Protein AF-A0A428HLT4-F1 (afdb_monomer_lite)

Secondary structure (DSSP, 8-state):
-HHHHHHHHHHHHHHHHHHHHHHHHHHHHHHHHHHHHHHHTT-GGGHHHHHHHHHHHHHHHHHHHHHHHHHHHHHHHHHHHT--HHHHHHHHHHHHHHS-HHHHHHHHHHHHHHHHHHHHHTT-HHHHHHHHTT--GGGS-HHHHHHHHHHHHHHHHHHHHHTT-TTTGGGGT-

Organism: Streptococcus cristatus (NCBI:txid45634)

Sequence (174 aa):
MKFVKKIVNSATENILLQIETISQISSILAIVLGALAAFLESKSDTKIWQILFISLMWLGIILILYLRFVSNKVIYLMLHDAMNLELYEAMFKVESEKSIKLYRATYQEYFHFIKGQLYYLKGDFQSAKENLSKINFKKIWKRFRTYLFLESTFYQLLVSIHLQDEKNIPLFEE

pLDDT: mean 83.56, std 14.25, range [29.23, 96.62]

Radius of gyration: 27.48 Å; chains: 1; bounding box: 66×38×74 Å

Foldseek 3Di:
DVVVVVCVVVVLVVVLVVLVVLLVVLQVLLVVLQVVLVVCVVPPVCVVVSVVSPVSSVVSVVSNVVSVVVSVVSVVVCCVVVPPLVVVLVVLVCCLVPPDPLCNLQSVLVSLQSQLVSCVVVVNLVSNLVSLVPRDLVSHDPVCSVVSVVVSLVSNLVSCVSVVVVPCNVVSVD

Structure (mmCIF, N/CA/C/O backbone):
data_AF-A0A428HLT4-F1
#
_entry.id   AF-A0A428HLT4-F1
#
loop_
_atom_site.group_PDB
_atom_site.id
_atom_site.type_symbol
_atom_site.label_atom_id
_atom_site.label_alt_id
_atom_site.label_comp_id
_atom_site.label_asym_id
_atom_site.label_entity_id
_atom_site.label_seq_id
_atom_site.pdbx_PDB_ins_code
_atom_site.Cartn_x
_atom_site.Cartn_y
_atom_site.Cartn_z
_atom_site.occupancy
_atom_site.B_iso_or_equiv
_atom_site.auth_seq_id
_atom_site.auth_comp_id
_atom_site.auth_asym_id
_atom_site.auth_atom_id
_atom_site.pdbx_PDB_model_num
ATOM 1 N N . MET A 1 1 ? 5.646 -18.896 7.061 1.00 42.59 1 MET A N 1
ATOM 2 C CA . MET A 1 1 ? 5.157 -17.629 6.463 1.00 42.59 1 MET A CA 1
ATOM 3 C C . MET A 1 1 ? 6.209 -16.505 6.440 1.00 42.59 1 MET A C 1
ATOM 5 O O . MET A 1 1 ? 6.472 -15.995 5.361 1.00 42.59 1 MET A O 1
ATOM 9 N N . LYS A 1 2 ? 6.893 -16.168 7.555 1.00 37.22 2 LYS A N 1
ATOM 10 C CA . LYS A 1 2 ? 7.992 -15.162 7.580 1.00 37.22 2 LYS A CA 1
ATOM 11 C C . LYS A 1 2 ? 9.136 -15.435 6.590 1.00 37.22 2 LYS A C 1
ATOM 13 O O . LYS A 1 2 ? 9.662 -14.504 5.998 1.00 37.22 2 LYS A O 1
ATOM 18 N N . PHE A 1 3 ? 9.499 -16.702 6.399 1.00 29.23 3 PHE A N 1
ATOM 19 C CA . PHE A 1 3 ? 10.603 -17.093 5.517 1.00 29.23 3 PHE A CA 1
ATOM 20 C C . PHE A 1 3 ? 10.254 -16.928 4.032 1.00 29.23 3 PHE A C 1
ATOM 22 O O . PHE A 1 3 ? 11.029 -16.352 3.283 1.00 29.23 3 PHE A O 1
ATOM 29 N N . VAL A 1 4 ? 9.043 -17.333 3.637 1.00 29.27 4 VAL A N 1
ATOM 30 C CA . VAL A 1 4 ? 8.524 -17.140 2.273 1.00 29.27 4 VAL A CA 1
ATOM 31 C C . VAL A 1 4 ? 8.405 -15.650 1.956 1.00 29.27 4 VAL A C 1
ATOM 33 O O . VAL A 1 4 ? 8.895 -15.216 0.926 1.00 29.27 4 VAL A O 1
ATOM 36 N N . LYS A 1 5 ? 7.873 -14.839 2.883 1.00 39.53 5 LYS A N 1
ATOM 37 C CA . LYS A 1 5 ? 7.785 -13.378 2.712 1.00 39.53 5 LYS A CA 1
ATOM 38 C C . LYS A 1 5 ? 9.168 -12.713 2.607 1.00 39.53 5 LYS A C 1
ATOM 40 O O . LYS A 1 5 ? 9.336 -11.781 1.833 1.00 39.53 5 LYS A O 1
ATOM 45 N N . LYS A 1 6 ? 10.173 -13.223 3.332 1.00 41.56 6 LYS A N 1
ATOM 46 C CA . LYS A 1 6 ? 11.569 -12.759 3.250 1.00 41.56 6 LYS A CA 1
ATOM 47 C C . LYS A 1 6 ? 12.241 -13.146 1.926 1.00 41.56 6 LYS A C 1
ATOM 49 O O . LYS A 1 6 ? 12.934 -12.312 1.362 1.00 41.56 6 LYS A O 1
ATOM 54 N N . ILE A 1 7 ? 12.009 -14.365 1.431 1.00 35.66 7 ILE A N 1
ATOM 55 C CA . ILE A 1 7 ? 12.520 -14.843 0.135 1.00 35.66 7 ILE A CA 1
ATOM 56 C C . ILE A 1 7 ? 11.867 -14.081 -1.019 1.00 35.66 7 ILE A C 1
ATOM 58 O O . ILE A 1 7 ? 12.564 -13.676 -1.941 1.00 35.66 7 ILE A O 1
ATOM 62 N N . VAL A 1 8 ? 10.552 -13.850 -0.955 1.00 45.72 8 VAL A N 1
ATOM 63 C CA . VAL A 1 8 ? 9.823 -13.069 -1.963 1.00 45.72 8 VAL A CA 1
ATOM 64 C C . VAL A 1 8 ? 10.325 -11.624 -1.967 1.00 45.72 8 VAL A C 1
ATOM 66 O O . VAL A 1 8 ? 10.751 -11.161 -3.015 1.00 45.72 8 VAL A O 1
ATOM 69 N N . ASN A 1 9 ? 10.424 -10.960 -0.807 1.00 59.84 9 ASN A N 1
ATOM 70 C CA . ASN A 1 9 ? 10.975 -9.600 -0.741 1.00 59.84 9 ASN A CA 1
ATOM 71 C C . ASN A 1 9 ? 12.424 -9.516 -1.247 1.00 59.84 9 ASN A C 1
ATOM 73 O O . ASN A 1 9 ? 12.733 -8.609 -2.015 1.00 59.84 9 ASN A O 1
ATOM 77 N N . SER A 1 10 ? 13.302 -10.460 -0.872 1.00 60.06 10 SER A N 1
ATOM 78 C CA . SER A 1 10 ? 14.689 -10.453 -1.359 1.00 60.06 10 SER A CA 1
ATOM 79 C C . SER A 1 10 ? 14.781 -10.756 -2.852 1.00 60.06 10 SER A C 1
ATOM 81 O O . SER A 1 10 ? 15.648 -10.223 -3.535 1.00 60.06 10 SER A O 1
ATOM 83 N N . ALA A 1 11 ? 13.904 -11.619 -3.372 1.00 59.47 11 ALA A N 1
ATOM 84 C CA . ALA A 1 11 ? 13.862 -11.940 -4.792 1.00 59.47 11 ALA A CA 1
ATOM 85 C C . ALA A 1 11 ? 13.424 -10.722 -5.611 1.00 59.47 11 ALA A C 1
ATOM 87 O O . ALA A 1 11 ? 14.048 -10.424 -6.623 1.00 59.47 11 ALA A O 1
ATOM 88 N N . THR A 1 12 ? 12.410 -9.981 -5.161 1.00 67.12 12 THR A N 1
ATOM 89 C CA . THR A 1 12 ? 11.921 -8.798 -5.878 1.00 67.12 12 THR A CA 1
ATOM 90 C C . THR A 1 12 ? 12.899 -7.620 -5.801 1.00 67.12 12 THR A C 1
ATOM 92 O O . THR A 1 12 ? 13.110 -6.945 -6.806 1.00 67.12 12 THR A O 1
ATOM 95 N N . GLU A 1 13 ? 13.575 -7.424 -4.665 1.00 68.06 13 GLU A N 1
ATOM 96 C CA . GLU A 1 13 ? 14.664 -6.442 -4.530 1.00 68.06 13 GLU A CA 1
ATOM 97 C C . GLU A 1 13 ? 15.845 -6.778 -5.456 1.00 68.06 13 GLU A C 1
ATOM 99 O O . GLU A 1 13 ? 16.347 -5.915 -6.174 1.00 68.06 13 GLU A O 1
ATOM 104 N N . ASN A 1 14 ? 16.234 -8.055 -5.521 1.00 76.62 14 ASN A N 1
ATOM 105 C CA . ASN A 1 14 ? 17.295 -8.519 -6.412 1.00 76.62 14 ASN A CA 1
ATOM 106 C C . ASN A 1 14 ? 16.912 -8.372 -7.898 1.00 76.62 14 ASN A C 1
ATOM 108 O O . ASN A 1 14 ? 17.745 -7.979 -8.710 1.00 76.62 14 ASN A O 1
ATOM 112 N N . ILE A 1 15 ? 15.647 -8.620 -8.257 1.00 76.69 15 ILE A N 1
ATOM 113 C CA . ILE A 1 15 ? 15.125 -8.360 -9.610 1.00 76.69 15 ILE A CA 1
ATOM 114 C C . ILE A 1 15 ? 15.238 -6.868 -9.951 1.00 76.69 15 ILE A C 1
ATOM 116 O O . ILE A 1 15 ? 15.657 -6.529 -11.056 1.00 76.69 15 ILE A O 1
ATOM 120 N N . LEU A 1 16 ? 14.918 -5.971 -9.011 1.00 78.06 16 LEU A N 1
ATOM 121 C CA . LEU A 1 16 ? 15.036 -4.530 -9.231 1.00 78.06 16 LEU A CA 1
ATOM 122 C C . LEU A 1 16 ? 16.492 -4.104 -9.461 1.00 78.06 16 LEU A C 1
ATOM 124 O O . LEU A 1 16 ? 16.777 -3.361 -10.399 1.00 78.06 16 LEU A O 1
ATOM 128 N N . LEU A 1 17 ? 17.414 -4.624 -8.644 1.00 79.25 17 LEU A N 1
ATOM 129 C CA . LEU A 1 17 ? 18.852 -4.385 -8.786 1.00 79.25 17 LEU A CA 1
ATOM 130 C C . LEU A 1 17 ? 19.384 -4.905 -10.125 1.00 79.25 17 LEU A C 1
ATOM 132 O O . LEU A 1 17 ? 20.184 -4.228 -10.772 1.00 79.25 17 LEU A O 1
ATOM 136 N N . GLN A 1 18 ? 18.925 -6.073 -10.579 1.00 80.94 18 GLN A N 1
ATOM 137 C CA . GLN A 1 18 ? 19.287 -6.608 -11.892 1.00 80.94 18 GLN A CA 1
ATOM 138 C C . GLN A 1 18 ? 18.763 -5.728 -13.032 1.00 80.94 18 GLN A C 1
ATOM 140 O O . GLN A 1 18 ? 19.522 -5.419 -13.949 1.00 80.94 18 GLN A O 1
ATOM 145 N N . ILE A 1 19 ? 17.503 -5.281 -12.967 1.00 78.81 19 ILE A N 1
ATOM 146 C CA . ILE A 1 19 ? 16.915 -4.372 -13.966 1.00 78.81 19 ILE A CA 1
ATOM 147 C C . ILE A 1 19 ? 17.694 -3.052 -14.023 1.00 78.81 19 ILE A C 1
ATOM 149 O O . ILE A 1 19 ? 18.028 -2.590 -15.114 1.00 78.81 19 ILE A O 1
ATOM 153 N N . GLU A 1 20 ? 18.025 -2.474 -12.867 1.00 81.00 20 GLU A N 1
ATOM 154 C CA . GLU A 1 20 ? 18.818 -1.245 -12.770 1.00 81.00 20 GLU A CA 1
ATOM 155 C C . GLU A 1 20 ? 20.226 -1.439 -13.349 1.00 81.00 20 GLU A C 1
ATOM 157 O O . GLU A 1 20 ? 20.677 -0.641 -14.168 1.00 81.00 20 GLU A O 1
ATOM 162 N N . THR A 1 21 ? 20.888 -2.549 -13.015 1.00 82.00 21 THR A N 1
ATOM 163 C CA . THR A 1 21 ? 22.218 -2.888 -13.547 1.00 82.00 21 THR A CA 1
ATOM 164 C C . THR A 1 21 ? 22.190 -3.010 -15.073 1.00 82.00 21 THR A C 1
ATOM 166 O O . THR A 1 21 ? 23.027 -2.427 -15.764 1.00 82.00 21 THR A O 1
ATOM 169 N N . ILE A 1 22 ? 21.199 -3.719 -15.627 1.00 85.00 22 ILE A N 1
ATOM 170 C CA . ILE A 1 22 ? 21.033 -3.874 -17.081 1.00 85.00 22 ILE A CA 1
ATOM 171 C C . ILE A 1 22 ? 20.728 -2.521 -17.738 1.00 85.00 22 ILE A C 1
ATOM 173 O O . ILE A 1 22 ? 21.273 -2.223 -18.802 1.00 85.00 22 ILE A O 1
ATOM 177 N N . SER A 1 23 ? 19.901 -1.683 -17.109 1.00 85.12 23 SER A N 1
ATOM 178 C CA . SER A 1 23 ? 19.577 -0.336 -17.590 1.00 85.12 23 SER A CA 1
ATOM 179 C C . SER A 1 23 ? 20.820 0.562 -17.657 1.00 85.12 23 SER A C 1
ATOM 181 O O . SER A 1 23 ? 21.059 1.223 -18.672 1.00 85.12 23 SER A O 1
ATOM 183 N N . GLN A 1 24 ? 21.668 0.535 -16.624 1.00 83.00 24 GLN A N 1
ATOM 184 C CA . GLN A 1 24 ? 22.915 1.303 -16.578 1.00 83.00 24 GLN A CA 1
ATOM 185 C C . GLN A 1 24 ? 23.921 0.828 -17.631 1.00 83.00 24 GLN A C 1
ATOM 187 O O . GLN A 1 24 ? 24.459 1.650 -18.374 1.00 83.00 24 GLN A O 1
ATOM 192 N N . ILE A 1 25 ? 24.121 -0.488 -17.766 1.00 88.88 25 ILE A N 1
ATOM 193 C CA . ILE A 1 25 ? 24.985 -1.063 -18.810 1.00 88.88 25 ILE A CA 1
ATOM 194 C C . ILE A 1 25 ? 24.477 -0.668 -20.203 1.00 88.88 25 ILE A C 1
ATOM 196 O O . ILE A 1 25 ? 25.259 -0.225 -21.044 1.00 88.88 25 ILE A O 1
ATOM 200 N N . SER A 1 26 ? 23.165 -0.769 -20.435 1.00 87.06 26 SER A N 1
ATOM 201 C CA . SER A 1 26 ? 22.540 -0.390 -21.709 1.00 87.06 26 SER A CA 1
ATOM 202 C C . SER A 1 26 ? 22.708 1.101 -22.008 1.00 87.06 26 SER A C 1
ATOM 204 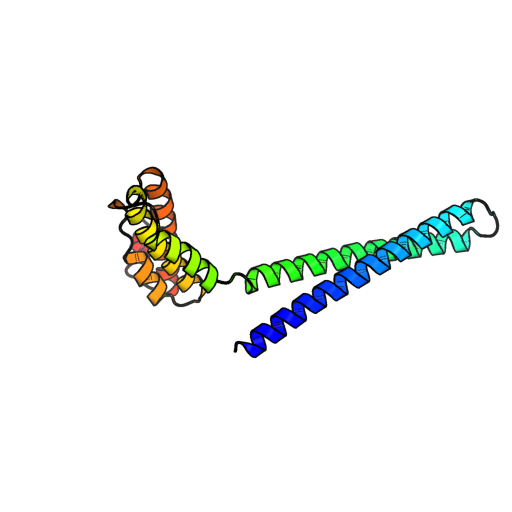O O . SER A 1 26 ? 22.953 1.474 -23.153 1.00 87.06 26 SER A O 1
ATOM 206 N N . SER A 1 27 ? 22.638 1.952 -20.981 1.00 88.56 27 SER A N 1
ATOM 207 C CA . SER A 1 27 ? 22.858 3.400 -21.099 1.00 88.56 27 SER A CA 1
ATOM 208 C C . SER A 1 27 ? 24.297 3.722 -21.492 1.00 88.56 27 SER A C 1
ATOM 210 O O . SER A 1 27 ? 24.521 4.496 -22.421 1.00 88.56 27 SER A O 1
ATOM 212 N N . ILE A 1 28 ? 25.275 3.088 -20.837 1.00 92.19 28 ILE A N 1
ATOM 213 C CA . ILE A 1 28 ? 26.698 3.245 -21.170 1.00 92.19 28 ILE A CA 1
ATOM 214 C C . ILE A 1 28 ? 26.954 2.783 -22.610 1.00 92.19 28 ILE A C 1
ATOM 216 O O . ILE A 1 28 ? 27.580 3.508 -23.383 1.00 92.19 28 ILE A O 1
ATOM 220 N N . LEU A 1 29 ? 26.425 1.618 -22.999 1.00 92.12 29 LEU A N 1
ATOM 221 C CA . LEU A 1 29 ? 26.544 1.098 -24.363 1.00 92.12 29 LEU A CA 1
ATOM 222 C C . LEU A 1 29 ? 25.944 2.055 -25.398 1.00 92.12 29 LEU A C 1
ATOM 224 O O . LEU A 1 29 ? 26.593 2.337 -26.402 1.00 92.12 29 LEU A O 1
ATOM 228 N N . ALA A 1 30 ? 24.747 2.593 -25.153 1.00 92.12 30 ALA A N 1
ATOM 229 C CA . ALA A 1 30 ? 24.110 3.547 -26.059 1.00 92.12 30 ALA A CA 1
ATOM 230 C C . ALA A 1 30 ? 24.963 4.816 -26.247 1.00 92.12 30 ALA A C 1
ATOM 232 O O . ALA A 1 30 ? 25.147 5.265 -27.378 1.00 92.12 30 ALA A O 1
ATOM 233 N N . ILE A 1 31 ? 25.552 5.352 -25.172 1.00 93.00 31 ILE A N 1
ATOM 234 C CA . ILE A 1 31 ? 26.443 6.522 -25.240 1.00 93.00 31 ILE A CA 1
ATOM 235 C C . ILE A 1 31 ? 27.699 6.213 -26.067 1.00 93.00 31 ILE A C 1
ATOM 237 O O . ILE A 1 31 ? 28.070 7.002 -26.936 1.00 93.00 31 ILE A O 1
ATOM 241 N N . VAL A 1 32 ? 28.337 5.059 -25.835 1.00 95.12 32 VAL A N 1
ATOM 242 C CA . VAL A 1 32 ? 29.529 4.632 -26.590 1.00 95.12 32 VAL A CA 1
ATOM 243 C C . VAL A 1 32 ? 29.209 4.478 -28.079 1.00 95.12 32 VAL A C 1
ATOM 245 O O . VAL A 1 32 ? 29.961 4.965 -28.922 1.00 95.12 32 VAL A O 1
ATOM 248 N N . LEU A 1 33 ? 28.074 3.858 -28.413 1.00 94.12 33 LEU A N 1
ATOM 249 C CA . LEU A 1 33 ? 27.610 3.701 -29.794 1.00 94.12 33 LEU A CA 1
ATOM 250 C C . LEU A 1 33 ? 27.333 5.054 -30.461 1.00 94.12 33 LEU A C 1
ATOM 252 O O . LEU A 1 33 ? 27.726 5.259 -31.609 1.00 94.12 33 LEU A O 1
ATOM 256 N N . GLY A 1 34 ? 26.722 5.993 -29.735 1.00 92.12 34 GLY A N 1
ATOM 257 C CA . GLY A 1 34 ? 26.503 7.358 -30.209 1.00 92.12 34 GLY A CA 1
ATOM 258 C C . GLY A 1 34 ? 27.810 8.107 -30.486 1.00 92.12 34 GLY A C 1
ATOM 259 O O . GLY A 1 34 ? 27.951 8.734 -31.535 1.00 92.12 34 GLY A O 1
ATOM 260 N N . ALA A 1 35 ? 28.799 7.990 -29.595 1.00 93.31 35 ALA A N 1
ATOM 261 C CA . ALA A 1 35 ? 30.117 8.598 -29.782 1.00 93.31 35 ALA A CA 1
ATOM 262 C C . ALA A 1 35 ? 30.870 8.001 -30.986 1.00 93.31 35 ALA A C 1
ATOM 264 O O . ALA A 1 35 ? 31.458 8.740 -31.777 1.00 93.31 35 ALA A O 1
ATOM 265 N N . LEU A 1 36 ? 30.813 6.676 -31.164 1.00 91.69 36 LEU A N 1
ATOM 266 C CA . LEU A 1 36 ? 31.395 5.990 -32.322 1.00 91.69 36 LEU A CA 1
ATOM 267 C C . LEU A 1 36 ? 30.735 6.431 -33.630 1.00 91.69 36 LEU A C 1
ATOM 269 O O . LEU A 1 36 ? 31.433 6.718 -34.601 1.00 91.69 36 LEU A O 1
ATOM 273 N N . ALA A 1 37 ? 29.405 6.538 -33.653 1.00 91.81 37 ALA A N 1
ATOM 274 C CA . ALA A 1 37 ? 28.684 7.046 -34.812 1.00 91.81 37 ALA A CA 1
ATOM 275 C C . ALA A 1 37 ? 29.092 8.488 -35.158 1.00 91.81 37 ALA A C 1
ATOM 277 O O . ALA A 1 37 ? 29.345 8.784 -36.324 1.00 91.81 37 ALA A O 1
ATOM 278 N N . ALA A 1 38 ? 29.218 9.367 -34.160 1.00 89.69 38 ALA A N 1
ATOM 279 C CA . ALA A 1 38 ? 29.651 10.749 -34.371 1.00 89.69 38 ALA A CA 1
ATOM 280 C C . ALA A 1 38 ? 31.084 10.840 -34.926 1.00 89.69 38 ALA A C 1
ATOM 282 O O . ALA A 1 38 ? 31.359 11.660 -35.798 1.00 89.69 38 ALA A O 1
ATOM 283 N N . PHE A 1 39 ? 31.993 9.971 -34.474 1.00 88.06 39 PHE A N 1
ATOM 284 C CA . PHE A 1 39 ? 33.362 9.916 -34.996 1.00 88.06 39 PHE A CA 1
ATOM 285 C C . PHE A 1 39 ? 33.411 9.483 -36.473 1.00 88.06 39 PHE A C 1
ATOM 287 O O . PHE A 1 39 ? 34.205 10.010 -37.257 1.00 88.06 39 PHE A O 1
ATOM 294 N N . LEU A 1 40 ? 32.546 8.542 -36.865 1.00 88.62 40 LEU A N 1
ATOM 295 C CA . LEU A 1 40 ? 32.498 7.985 -38.221 1.00 88.62 40 LEU A CA 1
ATOM 296 C C . LEU A 1 40 ? 31.887 8.928 -39.267 1.00 88.62 40 LEU A C 1
ATOM 298 O O . LEU A 1 40 ? 32.159 8.734 -40.448 1.00 88.62 40 LEU A O 1
ATOM 302 N N . GLU A 1 41 ? 31.146 9.965 -38.861 1.00 83.69 41 GLU A N 1
ATOM 303 C CA . GLU A 1 41 ? 30.614 11.006 -39.767 1.00 83.69 41 GLU A CA 1
ATOM 304 C C . GLU A 1 41 ? 31.730 11.685 -40.583 1.00 83.69 41 GLU A C 1
ATOM 306 O O . GLU A 1 41 ? 31.550 12.041 -41.744 1.00 83.69 41 GLU A O 1
ATOM 311 N N . SER A 1 42 ? 32.926 11.814 -40.000 1.00 78.81 42 SER A N 1
ATOM 312 C CA . SER A 1 42 ? 34.079 12.455 -40.644 1.00 78.81 42 SER A CA 1
ATOM 313 C C . SER A 1 42 ? 34.688 11.661 -41.812 1.00 78.81 42 SER A C 1
ATOM 315 O O . SER A 1 42 ? 35.562 12.176 -42.511 1.00 78.81 42 SER A O 1
ATOM 317 N N . LYS A 1 43 ? 34.254 10.411 -42.039 1.00 81.56 43 LYS A N 1
ATOM 318 C CA . LYS A 1 43 ? 34.818 9.496 -43.042 1.00 81.56 43 LYS A CA 1
ATOM 319 C C . LYS A 1 43 ? 33.746 9.047 -44.042 1.00 81.56 43 LYS A C 1
ATOM 321 O O . LYS A 1 43 ? 32.762 8.404 -43.682 1.00 81.56 43 LYS A O 1
ATOM 326 N N . SER A 1 44 ? 33.968 9.330 -45.329 1.00 71.50 44 SER A N 1
ATOM 327 C CA . SER A 1 44 ? 33.029 9.012 -46.422 1.00 71.50 44 SER A CA 1
ATOM 328 C C . SER A 1 44 ? 32.715 7.522 -46.551 1.00 71.50 44 SER A C 1
ATOM 330 O O . SER A 1 44 ? 31.575 7.154 -46.840 1.00 71.50 44 SER A O 1
ATOM 332 N N . ASP A 1 45 ? 33.707 6.670 -46.293 1.00 84.50 45 ASP A N 1
ATOM 333 C CA . ASP A 1 45 ? 33.640 5.235 -46.590 1.00 84.50 45 ASP A CA 1
ATOM 334 C C . ASP A 1 45 ? 32.957 4.429 -45.469 1.00 84.50 45 ASP A C 1
ATOM 336 O O . ASP A 1 45 ? 32.753 3.222 -45.589 1.00 84.50 45 ASP A O 1
ATOM 340 N N . THR A 1 46 ? 32.564 5.088 -44.371 1.00 88.75 46 THR A N 1
ATOM 341 C CA . THR A 1 46 ? 32.013 4.437 -43.171 1.00 88.75 46 THR A CA 1
ATOM 342 C C . THR A 1 46 ? 30.531 4.712 -42.915 1.00 88.75 46 THR A C 1
ATOM 344 O O . THR A 1 46 ? 30.013 4.321 -41.868 1.00 88.75 46 THR A O 1
ATOM 347 N N . LYS A 1 47 ? 29.808 5.310 -43.871 1.00 86.75 47 LYS A N 1
ATOM 348 C CA . LYS A 1 47 ? 28.381 5.669 -43.715 1.00 86.75 47 LYS A CA 1
ATOM 349 C C . LYS A 1 47 ? 27.474 4.500 -43.309 1.00 86.75 47 LYS A C 1
ATOM 351 O O . LYS A 1 47 ? 26.589 4.675 -42.479 1.00 86.75 47 LYS A O 1
ATOM 356 N N . ILE A 1 48 ? 27.702 3.300 -43.850 1.00 89.25 48 ILE A N 1
ATOM 357 C CA . ILE A 1 48 ? 26.908 2.104 -43.502 1.00 89.25 48 ILE A CA 1
ATOM 358 C C . ILE A 1 48 ? 27.097 1.740 -42.021 1.00 89.25 48 ILE A C 1
ATOM 360 O O . ILE A 1 48 ? 26.124 1.491 -41.312 1.00 89.25 48 ILE A O 1
ATOM 364 N N . TRP A 1 49 ? 28.342 1.766 -41.538 1.00 88.12 49 TRP A N 1
ATOM 365 C CA . TRP A 1 49 ? 28.676 1.493 -40.137 1.00 88.12 49 TRP A CA 1
ATOM 366 C C . TRP A 1 49 ? 28.103 2.540 -39.192 1.00 88.12 49 TRP A C 1
ATOM 368 O O . TRP A 1 49 ? 27.595 2.205 -38.126 1.00 88.12 49 TRP A O 1
ATOM 378 N N . GLN A 1 50 ? 28.132 3.804 -39.604 1.00 90.25 50 GLN A N 1
ATOM 379 C CA . GLN A 1 50 ? 27.543 4.891 -38.842 1.00 90.25 50 GLN A CA 1
ATOM 380 C C . GLN A 1 50 ? 26.033 4.696 -38.637 1.00 90.25 50 GLN A C 1
ATOM 382 O O . GLN A 1 50 ? 25.553 4.765 -37.506 1.00 90.25 50 GLN A O 1
ATOM 387 N N . ILE A 1 51 ? 25.293 4.401 -39.712 1.00 91.25 51 ILE A N 1
ATOM 388 C CA . ILE A 1 51 ? 23.849 4.129 -39.641 1.00 91.25 51 ILE A CA 1
ATOM 389 C C . ILE A 1 51 ? 23.574 2.926 -38.731 1.00 91.25 51 ILE A C 1
ATOM 391 O O . ILE A 1 51 ? 22.645 2.963 -37.922 1.00 91.25 51 ILE A O 1
ATOM 395 N N . LEU A 1 52 ? 24.406 1.883 -38.815 1.00 92.75 52 LEU A N 1
ATOM 396 C CA . LEU A 1 52 ? 24.279 0.691 -37.978 1.00 92.75 52 LEU A CA 1
ATOM 397 C C . LEU A 1 52 ? 24.455 1.017 -36.486 1.00 92.75 52 LEU A C 1
ATOM 399 O O . LEU A 1 52 ? 23.628 0.602 -35.674 1.00 92.75 52 LEU A O 1
ATOM 403 N N . PHE A 1 53 ? 25.470 1.803 -36.114 1.00 92.75 53 PHE A N 1
ATOM 404 C CA . PHE A 1 53 ? 25.680 2.209 -34.721 1.00 92.75 53 PHE A CA 1
ATOM 405 C C . PHE A 1 53 ? 24.567 3.117 -34.190 1.00 92.75 53 PHE A C 1
ATOM 407 O O . PHE A 1 53 ? 24.130 2.932 -33.054 1.00 92.75 53 PHE A O 1
ATOM 414 N N . ILE A 1 54 ? 24.050 4.037 -35.011 1.00 92.88 54 ILE A N 1
ATOM 415 C CA . ILE A 1 54 ? 22.894 4.875 -34.652 1.00 92.88 54 ILE A CA 1
ATOM 416 C C . ILE A 1 54 ? 21.657 4.005 -34.413 1.00 92.88 54 ILE A C 1
ATOM 418 O O . ILE A 1 54 ? 20.954 4.189 -33.421 1.00 92.88 54 ILE A O 1
ATOM 422 N N . SER A 1 55 ? 21.397 3.032 -35.289 1.00 93.69 55 SER A N 1
ATOM 423 C CA . SER A 1 55 ? 20.275 2.101 -35.130 1.00 93.69 55 SER A CA 1
ATOM 424 C C . SER A 1 55 ? 20.391 1.292 -33.833 1.00 93.69 55 SER A C 1
ATOM 426 O O . SER A 1 55 ? 19.427 1.202 -33.068 1.00 93.69 55 SER A O 1
ATOM 428 N N . LEU A 1 56 ? 21.588 0.778 -33.531 1.00 93.50 56 LEU A N 1
ATOM 429 C CA . LEU A 1 56 ? 21.851 0.014 -32.311 1.00 93.50 56 LEU A CA 1
ATOM 430 C C . LEU A 1 56 ? 21.717 0.876 -31.041 1.00 93.50 56 LEU A C 1
ATOM 432 O O . LEU A 1 56 ? 21.182 0.415 -30.034 1.00 93.50 56 LEU A O 1
ATOM 436 N N . MET A 1 57 ? 22.136 2.144 -31.101 1.00 93.69 57 MET A N 1
ATOM 437 C CA . MET A 1 57 ? 21.936 3.116 -30.023 1.00 93.69 57 MET A CA 1
ATOM 438 C C . MET A 1 57 ? 20.445 3.329 -29.732 1.00 93.69 57 MET A C 1
ATOM 440 O O . MET A 1 57 ? 20.034 3.263 -28.573 1.00 93.69 57 MET A O 1
ATOM 444 N N . TRP A 1 58 ? 19.620 3.541 -30.764 1.00 92.06 58 TRP A N 1
ATOM 445 C CA . TRP A 1 58 ? 18.171 3.709 -30.600 1.00 92.06 58 TRP A CA 1
ATOM 446 C C . TRP A 1 58 ? 17.501 2.477 -29.986 1.00 92.06 58 TRP A C 1
ATOM 448 O O . TRP A 1 58 ? 16.647 2.624 -29.112 1.00 92.06 58 T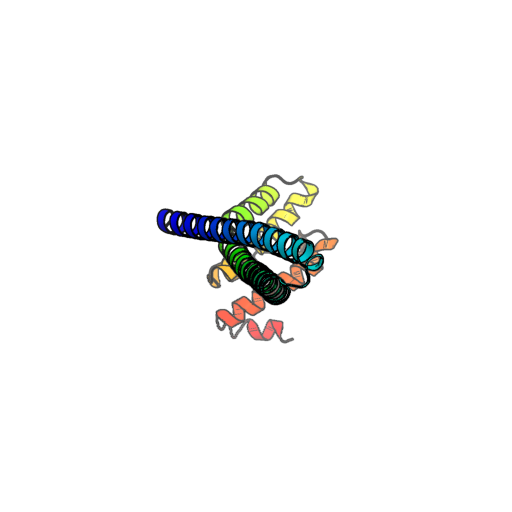RP A O 1
ATOM 458 N N . LEU A 1 59 ? 17.924 1.270 -30.374 1.00 93.06 59 LEU A N 1
ATOM 459 C CA . LEU A 1 59 ? 17.467 0.030 -29.736 1.00 93.06 59 LEU A CA 1
ATOM 460 C C . LEU A 1 59 ? 17.822 -0.008 -28.242 1.00 93.06 59 LEU A C 1
ATOM 462 O O . LEU A 1 59 ? 16.972 -0.357 -27.422 1.00 93.06 59 LEU A O 1
ATOM 466 N N . GLY A 1 60 ? 19.038 0.410 -27.878 1.00 90.06 60 GLY A N 1
ATOM 467 C CA . GLY A 1 60 ? 19.453 0.547 -26.479 1.00 90.06 60 GLY A CA 1
ATOM 468 C C . GLY A 1 60 ? 18.578 1.530 -25.694 1.00 90.06 60 GLY A C 1
ATOM 469 O O . GLY A 1 60 ? 18.147 1.221 -24.585 1.00 90.06 60 GLY A O 1
ATOM 470 N N . ILE A 1 61 ? 18.236 2.678 -26.287 1.00 89.81 61 ILE A N 1
ATOM 471 C CA . ILE A 1 61 ? 17.345 3.678 -25.672 1.00 89.81 61 ILE A CA 1
ATOM 472 C C . ILE A 1 61 ? 15.940 3.106 -25.438 1.00 89.81 61 ILE A C 1
ATOM 474 O O . ILE A 1 61 ? 15.383 3.266 -24.351 1.00 89.81 61 ILE A O 1
ATOM 478 N N . ILE A 1 62 ? 15.377 2.400 -26.422 1.00 92.12 62 ILE A N 1
ATOM 479 C CA . ILE A 1 62 ? 14.064 1.746 -26.290 1.00 92.12 62 ILE A CA 1
ATOM 480 C C . ILE A 1 62 ? 14.089 0.708 -25.160 1.00 92.12 62 ILE A C 1
ATOM 482 O O . ILE A 1 62 ? 13.163 0.662 -24.347 1.00 92.12 62 ILE A O 1
ATOM 486 N N . LEU A 1 63 ? 15.162 -0.083 -25.064 1.00 89.69 63 LEU A N 1
ATOM 487 C CA . LEU A 1 63 ? 15.342 -1.061 -23.992 1.00 89.69 63 LEU A CA 1
ATOM 488 C C . LEU A 1 63 ? 15.375 -0.394 -22.608 1.00 89.69 63 LEU A C 1
ATOM 490 O O . LEU A 1 63 ? 14.688 -0.856 -21.700 1.00 89.69 63 LEU A O 1
ATOM 494 N N . ILE A 1 64 ? 16.106 0.714 -22.449 1.00 89.19 64 ILE A N 1
ATOM 495 C CA . ILE A 1 64 ? 16.169 1.475 -21.187 1.00 89.19 64 ILE A CA 1
ATOM 496 C C . ILE A 1 64 ? 14.777 1.969 -20.775 1.00 89.19 64 ILE A C 1
ATOM 498 O O . ILE A 1 64 ? 14.374 1.816 -19.620 1.00 89.19 64 ILE A O 1
ATOM 502 N N . LEU A 1 65 ? 14.010 2.529 -21.718 1.00 86.19 65 LEU A N 1
ATOM 503 C CA . LEU A 1 65 ? 12.647 2.998 -21.453 1.00 86.19 65 LEU A CA 1
ATOM 504 C C . LEU A 1 65 ? 11.722 1.851 -21.027 1.00 86.19 65 LEU A C 1
ATOM 506 O O . LEU A 1 65 ? 10.949 1.998 -20.077 1.00 86.19 65 LEU A O 1
ATOM 510 N N . TYR A 1 66 ? 11.835 0.696 -21.684 1.00 87.44 66 TYR A N 1
ATOM 511 C CA . TYR A 1 66 ? 11.077 -0.500 -21.327 1.00 87.44 66 TYR A CA 1
ATOM 512 C C . TYR A 1 66 ? 11.444 -1.021 -19.929 1.00 87.44 66 TYR A C 1
ATOM 514 O O . TYR A 1 66 ? 10.558 -1.266 -19.108 1.00 87.44 66 TYR A O 1
ATOM 522 N N . LEU A 1 67 ? 12.738 -1.125 -19.615 1.00 81.56 67 LEU A N 1
ATOM 523 C CA . LEU A 1 67 ? 13.217 -1.551 -18.297 1.00 81.56 67 LEU A CA 1
ATOM 524 C C . LEU A 1 67 ? 12.744 -0.604 -17.189 1.00 81.56 67 LEU A C 1
ATOM 526 O O . LEU A 1 67 ? 12.324 -1.065 -16.128 1.00 81.56 67 LEU A O 1
ATOM 530 N N . ARG A 1 68 ? 12.712 0.709 -17.448 1.00 81.12 68 ARG A N 1
ATOM 531 C CA . ARG A 1 68 ? 12.174 1.703 -16.508 1.00 81.12 68 ARG A CA 1
ATOM 532 C C . ARG A 1 68 ? 10.678 1.518 -16.257 1.00 81.12 68 ARG A C 1
ATOM 534 O O . ARG A 1 68 ? 10.230 1.612 -15.116 1.00 81.12 68 ARG A O 1
ATOM 541 N N . PHE A 1 69 ? 9.905 1.223 -17.300 1.00 78.44 69 PHE A N 1
ATOM 542 C CA . PHE A 1 69 ? 8.480 0.918 -17.167 1.00 78.44 69 PHE A CA 1
ATOM 543 C C . PHE A 1 69 ? 8.234 -0.341 -16.325 1.00 78.44 69 PHE A C 1
ATOM 545 O O . PHE A 1 69 ? 7.381 -0.331 -15.435 1.00 78.44 69 PHE A O 1
ATOM 552 N N . VAL A 1 70 ? 9.001 -1.408 -16.569 1.00 75.62 70 VAL A N 1
ATOM 553 C CA . VAL A 1 70 ? 8.924 -2.646 -15.781 1.00 75.62 70 VAL A CA 1
ATOM 554 C C . VAL A 1 70 ? 9.329 -2.384 -14.330 1.00 75.62 70 VAL A C 1
ATOM 556 O O . VAL A 1 70 ? 8.577 -2.750 -13.430 1.00 75.62 70 VAL A O 1
ATOM 559 N N . SER A 1 71 ? 10.442 -1.682 -14.095 1.00 71.75 71 SER A N 1
ATOM 560 C CA . SER A 1 71 ? 10.906 -1.301 -12.753 1.00 71.75 71 SER A CA 1
ATOM 561 C C . SER A 1 71 ? 9.829 -0.540 -11.974 1.00 71.75 71 SER A C 1
ATOM 563 O O . SER A 1 71 ? 9.496 -0.925 -10.858 1.00 71.75 71 SER A O 1
ATOM 565 N N . ASN A 1 72 ? 9.172 0.449 -12.591 1.00 68.94 72 ASN A N 1
ATOM 566 C CA . ASN A 1 72 ? 8.081 1.193 -11.954 1.00 68.94 72 ASN A CA 1
ATOM 567 C C . ASN A 1 72 ? 6.896 0.300 -11.558 1.00 68.94 72 ASN A C 1
ATOM 569 O O . ASN A 1 72 ? 6.320 0.494 -10.488 1.00 68.94 72 ASN A O 1
ATOM 573 N N . LYS A 1 73 ? 6.533 -0.690 -12.384 1.00 69.81 73 LYS A N 1
ATOM 574 C CA . LYS A 1 73 ? 5.485 -1.663 -12.034 1.00 69.81 73 LYS A CA 1
ATOM 575 C C . LYS A 1 73 ? 5.896 -2.550 -10.864 1.00 69.81 73 LYS A C 1
ATOM 577 O O . LYS A 1 73 ? 5.080 -2.789 -9.979 1.00 69.81 73 LYS A O 1
ATOM 582 N N . VAL A 1 74 ? 7.145 -3.019 -10.851 1.00 66.56 74 VAL A N 1
ATOM 583 C CA . VAL A 1 74 ? 7.674 -3.833 -9.749 1.00 66.56 74 VAL A CA 1
ATOM 584 C C . VAL A 1 74 ? 7.733 -3.019 -8.457 1.00 66.56 74 VAL A C 1
ATOM 586 O O . VAL A 1 74 ? 7.249 -3.496 -7.439 1.00 66.56 74 VAL A O 1
ATOM 589 N N . ILE A 1 75 ? 8.221 -1.775 -8.498 1.00 63.91 75 ILE A N 1
ATOM 590 C CA . ILE A 1 75 ? 8.224 -0.860 -7.345 1.00 63.91 75 ILE A CA 1
ATOM 591 C C . ILE A 1 75 ? 6.803 -0.625 -6.849 1.00 63.91 75 ILE A C 1
ATOM 593 O O . ILE A 1 75 ? 6.575 -0.688 -5.651 1.00 63.91 75 ILE A O 1
ATOM 597 N N . TYR A 1 76 ? 5.844 -0.382 -7.743 1.00 59.75 76 TYR A N 1
ATOM 598 C CA . TYR A 1 76 ? 4.446 -0.177 -7.367 1.00 59.75 76 TYR A CA 1
ATOM 599 C C . TYR A 1 76 ? 3.853 -1.400 -6.654 1.00 59.75 76 TYR A C 1
ATOM 601 O O . TYR A 1 76 ? 3.250 -1.257 -5.592 1.00 59.75 76 TYR A O 1
ATOM 609 N N . LEU A 1 77 ? 4.078 -2.602 -7.193 1.00 61.88 77 LEU A N 1
ATOM 610 C CA . LEU A 1 77 ? 3.656 -3.859 -6.568 1.00 61.88 77 LEU A CA 1
ATOM 611 C C . LEU A 1 77 ? 4.353 -4.085 -5.225 1.00 61.88 77 LEU A C 1
ATOM 613 O O . LEU A 1 77 ? 3.698 -4.439 -4.253 1.00 61.88 77 LEU A O 1
ATOM 617 N N . MET A 1 78 ? 5.656 -3.812 -5.136 1.00 62.19 78 MET A N 1
ATOM 618 C CA . MET A 1 78 ? 6.387 -3.880 -3.872 1.00 62.19 78 MET A CA 1
ATOM 619 C C . MET A 1 78 ? 5.881 -2.850 -2.872 1.00 62.19 78 MET A C 1
ATOM 621 O O . MET A 1 78 ? 5.767 -3.183 -1.709 1.00 62.19 78 MET A O 1
ATOM 625 N N . LEU A 1 79 ? 5.561 -1.621 -3.274 1.00 57.09 79 LEU A N 1
ATOM 626 C CA . LEU A 1 79 ? 5.029 -0.592 -2.379 1.00 57.09 79 LEU A CA 1
ATOM 627 C C . LEU A 1 79 ? 3.660 -1.009 -1.827 1.00 57.09 79 LEU A C 1
ATOM 629 O O . LEU A 1 79 ? 3.374 -0.815 -0.647 1.00 57.09 79 LEU A O 1
ATOM 633 N N . HIS A 1 80 ? 2.847 -1.621 -2.687 1.00 54.69 80 HIS A N 1
ATOM 634 C CA . HIS A 1 80 ? 1.553 -2.186 -2.338 1.00 54.69 80 HIS A CA 1
ATOM 635 C C . HIS A 1 80 ? 1.693 -3.380 -1.371 1.00 54.69 80 HIS A C 1
ATOM 637 O O . HIS A 1 80 ? 1.037 -3.405 -0.332 1.00 54.69 80 HIS A O 1
ATOM 643 N N . ASP A 1 81 ? 2.606 -4.318 -1.639 1.00 56.03 81 ASP A N 1
ATOM 644 C CA . ASP A 1 81 ? 2.844 -5.513 -0.809 1.00 56.03 81 ASP A CA 1
ATOM 645 C C . ASP A 1 81 ? 3.674 -5.234 0.463 1.00 56.03 81 ASP A C 1
ATOM 647 O O . ASP A 1 81 ? 3.572 -5.954 1.466 1.00 56.03 81 ASP A O 1
ATOM 651 N N . ALA A 1 82 ? 4.504 -4.189 0.442 1.00 54.91 82 ALA A N 1
ATOM 652 C CA . ALA A 1 82 ? 5.381 -3.764 1.532 1.00 54.91 82 ALA A CA 1
ATOM 653 C C . ALA A 1 82 ? 4.754 -2.701 2.433 1.00 54.91 82 ALA A C 1
ATOM 655 O O . ALA A 1 82 ? 5.395 -2.319 3.418 1.00 54.91 82 ALA A O 1
ATOM 656 N N . MET A 1 83 ? 3.524 -2.245 2.162 1.00 62.16 83 MET A N 1
ATOM 657 C CA . MET A 1 83 ? 2.772 -1.445 3.122 1.00 62.16 83 MET A CA 1
ATOM 658 C C . MET A 1 83 ? 2.565 -2.289 4.381 1.00 62.16 83 MET A C 1
ATOM 660 O O . MET A 1 83 ? 1.685 -3.145 4.482 1.00 62.16 83 MET A O 1
ATOM 664 N N . ASN A 1 84 ? 3.465 -2.099 5.340 1.00 73.50 84 ASN A N 1
ATOM 665 C CA . ASN A 1 84 ? 3.494 -2.874 6.558 1.00 73.50 84 ASN A CA 1
ATOM 666 C C . ASN A 1 84 ? 2.357 -2.384 7.456 1.00 73.50 84 ASN A C 1
ATOM 668 O O . ASN A 1 84 ? 2.541 -1.482 8.270 1.00 73.50 84 ASN A O 1
ATOM 672 N N . LEU A 1 85 ? 1.179 -2.985 7.283 1.00 78.06 85 LEU A N 1
ATOM 673 C CA . LEU A 1 85 ? -0.027 -2.669 8.046 1.00 78.06 85 LEU A CA 1
ATOM 674 C C . LEU A 1 85 ? 0.199 -2.781 9.562 1.00 78.06 85 LEU A C 1
ATOM 676 O O . LEU A 1 85 ? -0.430 -2.048 10.315 1.00 78.06 85 LEU A O 1
ATOM 680 N N . GLU A 1 86 ? 1.114 -3.647 10.014 1.00 80.44 86 GLU A N 1
ATOM 681 C CA . GLU A 1 86 ? 1.485 -3.750 11.432 1.00 80.44 86 GLU A CA 1
ATOM 682 C C . GLU A 1 86 ? 2.295 -2.535 11.896 1.00 80.44 86 GLU A C 1
ATOM 684 O O . GLU A 1 86 ? 2.041 -2.000 12.972 1.00 80.44 86 GLU A O 1
ATOM 689 N N . LEU A 1 87 ? 3.250 -2.068 11.084 1.00 77.50 87 LEU A N 1
ATOM 690 C CA . LEU A 1 87 ? 4.009 -0.849 11.377 1.00 77.50 87 LEU A CA 1
ATOM 691 C C . LEU A 1 87 ? 3.101 0.387 11.341 1.00 77.50 87 LEU A C 1
ATOM 693 O O . LEU A 1 87 ? 3.208 1.245 12.213 1.00 77.50 87 LEU A O 1
ATOM 697 N N . TYR A 1 88 ? 2.188 0.449 10.371 1.00 79.75 88 TYR A N 1
ATOM 698 C CA . TYR A 1 88 ? 1.187 1.507 10.261 1.00 79.75 88 TYR A CA 1
ATOM 699 C C . TYR A 1 88 ? 0.268 1.528 11.490 1.00 79.75 88 TYR A C 1
ATOM 701 O O . TYR A 1 88 ? 0.127 2.564 12.135 1.00 79.75 88 TYR A O 1
ATOM 709 N N . GLU A 1 89 ? -0.273 0.375 11.902 1.00 86.56 89 GLU A N 1
ATOM 710 C CA . GLU A 1 89 ? -1.051 0.261 13.141 1.00 86.56 89 GLU A CA 1
ATOM 711 C C . GLU A 1 89 ? -0.230 0.686 14.368 1.00 86.56 89 GLU A C 1
ATOM 713 O O . GLU A 1 89 ? -0.724 1.418 15.226 1.00 86.56 89 GLU A O 1
ATOM 718 N N . ALA A 1 90 ? 1.038 0.268 14.450 1.00 83.75 90 ALA A N 1
ATOM 719 C CA . ALA A 1 90 ? 1.917 0.599 15.565 1.00 83.75 90 ALA A CA 1
ATOM 720 C C . ALA A 1 90 ? 2.183 2.109 15.683 1.00 83.75 90 ALA A C 1
ATOM 722 O O . ALA A 1 90 ? 2.219 2.621 16.803 1.00 83.75 90 ALA A O 1
ATOM 723 N N . MET A 1 91 ? 2.321 2.830 14.565 1.00 81.19 91 MET A N 1
ATOM 724 C CA . MET A 1 91 ? 2.475 4.290 14.565 1.00 81.19 91 MET A CA 1
ATOM 725 C C . MET A 1 91 ? 1.268 4.973 15.222 1.00 81.19 91 MET A C 1
ATOM 727 O O . MET A 1 91 ? 1.435 5.705 16.198 1.00 81.19 91 MET A O 1
ATOM 731 N N . PHE A 1 92 ? 0.047 4.657 14.778 1.00 86.44 92 PHE A N 1
ATOM 732 C CA . PHE A 1 92 ? -1.167 5.255 15.350 1.00 86.44 92 PHE A CA 1
ATOM 733 C C . PHE A 1 92 ? -1.460 4.787 16.774 1.00 86.44 92 PHE A C 1
ATOM 735 O O . PHE A 1 92 ? -1.986 5.554 17.582 1.00 86.44 92 PHE A O 1
ATOM 742 N N . LYS A 1 93 ? -1.061 3.560 17.128 1.00 89.94 93 LYS A N 1
ATOM 743 C CA . LYS A 1 93 ? -1.106 3.092 18.514 1.00 89.94 93 LYS A CA 1
ATOM 744 C C . LYS A 1 93 ? -0.256 3.991 19.406 1.00 89.94 93 LYS A C 1
ATOM 746 O O . LYS A 1 93 ? -0.750 4.491 20.416 1.00 89.94 93 LYS A O 1
ATOM 751 N N . VAL A 1 94 ? 0.993 4.240 19.011 1.00 84.31 94 VAL A N 1
ATOM 752 C CA . VAL A 1 94 ? 1.906 5.114 19.755 1.00 84.31 94 VAL A CA 1
ATOM 753 C C . VAL A 1 94 ? 1.346 6.530 19.860 1.00 84.31 94 VAL A C 1
ATOM 755 O O . VAL A 1 94 ? 1.384 7.100 20.949 1.00 84.31 94 VAL A O 1
ATOM 758 N N . GLU A 1 95 ? 0.774 7.087 18.792 1.00 78.56 95 GLU A N 1
ATOM 759 C CA . GLU A 1 95 ? 0.112 8.398 18.852 1.00 78.56 95 GLU A CA 1
ATOM 760 C C . GLU A 1 95 ? -1.071 8.405 19.830 1.00 78.56 95 GLU A C 1
ATOM 762 O O . GLU A 1 95 ? -1.205 9.325 20.641 1.00 78.56 95 GLU A O 1
ATOM 767 N N . SER A 1 96 ? -1.896 7.356 19.830 1.00 88.44 96 SER A N 1
ATOM 768 C CA . SER A 1 96 ? -3.039 7.238 20.744 1.00 88.44 96 SER A CA 1
ATOM 769 C C . SER A 1 96 ? -2.631 7.127 22.219 1.00 88.44 96 SER A C 1
ATOM 771 O O . SER A 1 96 ? -3.329 7.638 23.098 1.00 88.44 96 SER A O 1
ATOM 773 N N . GLU A 1 97 ? -1.482 6.506 22.501 1.00 90.06 97 GLU A N 1
ATOM 774 C CA . GLU A 1 97 ? -0.984 6.261 23.859 1.00 90.06 97 GLU A CA 1
ATOM 775 C C . GLU A 1 97 ? -0.126 7.420 24.384 1.00 90.06 97 GLU A C 1
ATOM 777 O O . GLU A 1 97 ? -0.248 7.823 25.545 1.00 90.06 97 GLU A O 1
ATOM 782 N N . LYS A 1 98 ? 0.745 7.972 23.531 1.00 84.38 98 LYS A N 1
ATOM 783 C CA . LYS A 1 98 ? 1.810 8.908 23.922 1.00 84.38 98 LYS A CA 1
ATOM 784 C C . LYS A 1 98 ? 1.551 10.362 23.541 1.00 84.38 98 LYS A C 1
ATOM 786 O O . LYS A 1 98 ? 2.341 11.225 23.917 1.00 84.38 98 LYS A O 1
ATOM 791 N N . SER A 1 99 ? 0.460 10.671 22.843 1.00 81.94 99 SER A N 1
ATOM 792 C CA . SER A 1 99 ? 0.129 12.062 22.523 1.00 81.94 99 SER A CA 1
ATOM 793 C C . SER A 1 99 ? -0.110 12.922 23.769 1.00 81.94 99 SER A C 1
ATOM 795 O O . SER A 1 99 ? -0.478 12.459 24.863 1.00 81.94 99 SER A O 1
ATOM 797 N N . ILE A 1 100 ? 0.092 14.227 23.571 1.00 79.50 100 ILE A N 1
ATOM 798 C CA . ILE A 1 100 ? -0.188 15.271 24.556 1.00 79.50 100 ILE A CA 1
ATOM 799 C C . ILE A 1 100 ? -1.665 15.196 24.962 1.00 79.50 100 ILE A C 1
ATOM 801 O O . ILE A 1 100 ? -2.546 14.993 24.125 1.00 79.50 100 ILE A O 1
ATOM 805 N N . LYS A 1 101 ? -1.942 15.405 26.256 1.00 81.69 101 LYS A N 1
ATOM 806 C CA . LYS A 1 101 ? -3.271 15.253 26.877 1.00 81.69 101 LYS A CA 1
ATOM 807 C C . LYS A 1 101 ? -4.405 15.932 26.096 1.00 81.69 101 LYS A C 1
ATOM 809 O O . LYS A 1 101 ? -5.486 15.362 26.011 1.00 81.69 101 LYS A O 1
ATOM 814 N N . LEU A 1 102 ? -4.148 17.105 25.510 1.00 76.56 102 LEU A N 1
ATOM 815 C CA . LEU A 1 102 ? -5.125 17.865 24.722 1.00 76.56 102 LEU A CA 1
ATOM 816 C C . LEU A 1 102 ? -5.671 17.080 23.518 1.00 76.56 102 LEU A C 1
ATOM 818 O O . LEU A 1 102 ? -6.864 17.144 23.238 1.00 76.56 102 LEU A O 1
ATOM 822 N N . TYR A 1 103 ? -4.811 16.335 22.823 1.00 80.19 103 TYR A N 1
ATOM 823 C CA . TYR A 1 103 ? -5.161 15.631 21.584 1.00 80.19 103 TYR A CA 1
ATOM 824 C C . TYR A 1 103 ? -5.391 14.134 21.783 1.00 80.19 103 TYR A C 1
ATOM 826 O O . TYR A 1 103 ? -5.922 13.471 20.895 1.00 80.19 103 TYR A O 1
ATOM 834 N N . ARG A 1 104 ? -5.035 13.599 22.955 1.00 85.75 104 ARG A N 1
ATOM 835 C CA . ARG A 1 104 ? -5.082 12.163 23.249 1.00 85.75 104 ARG A CA 1
ATOM 836 C C . ARG A 1 104 ? -6.429 11.524 22.956 1.00 85.75 104 ARG A C 1
ATOM 838 O O . ARG A 1 104 ? -6.480 10.493 22.299 1.00 85.75 104 ARG A O 1
ATOM 845 N N . ALA A 1 105 ? -7.514 12.162 23.387 1.00 91.44 105 ALA A N 1
ATOM 846 C CA . ALA A 1 105 ? -8.856 11.657 23.124 1.00 91.44 105 ALA A CA 1
ATOM 847 C C . ALA A 1 105 ? -9.147 11.571 21.617 1.00 91.44 105 ALA A C 1
ATOM 849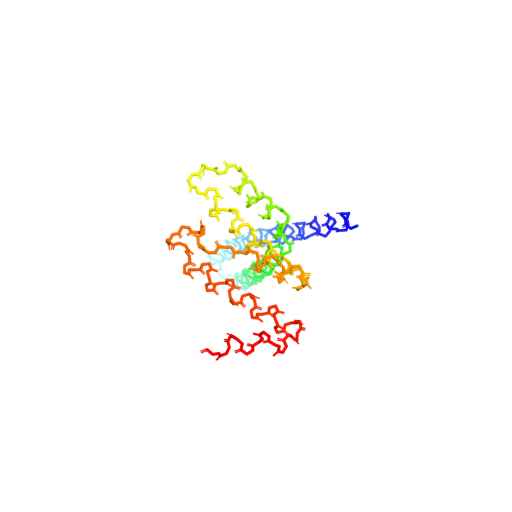 O O . ALA A 1 105 ? -9.697 10.580 21.161 1.00 91.44 105 ALA A O 1
ATOM 850 N N . THR A 1 106 ? -8.725 12.563 20.827 1.00 89.44 106 THR A N 1
ATOM 851 C CA . THR A 1 106 ? -8.885 12.522 19.367 1.00 89.44 106 THR A CA 1
ATOM 852 C C . THR A 1 106 ? -8.078 11.384 18.745 1.00 89.44 106 THR A C 1
ATOM 854 O O . THR A 1 106 ? -8.629 10.648 17.934 1.00 89.44 106 THR A O 1
ATOM 857 N N . TYR A 1 107 ? -6.822 11.183 19.152 1.00 90.88 107 TYR A N 1
ATOM 858 C CA . TYR A 1 107 ? -5.992 10.101 18.611 1.00 90.88 107 TYR A CA 1
ATOM 859 C C . TYR A 1 107 ? -6.472 8.702 19.012 1.00 90.88 107 TYR A C 1
ATOM 861 O O . TYR A 1 107 ? -6.333 7.772 18.229 1.00 90.88 107 TYR A O 1
ATOM 869 N N . GLN A 1 108 ? -7.077 8.537 20.190 1.00 93.44 108 GLN A N 1
ATOM 870 C CA . GLN A 1 108 ? -7.697 7.268 20.590 1.00 93.44 108 GLN A CA 1
ATOM 871 C C . GLN A 1 108 ? -8.887 6.905 19.696 1.00 93.44 108 GLN A C 1
ATOM 873 O O . GLN A 1 108 ? -8.970 5.778 19.212 1.00 93.44 108 GLN A O 1
ATOM 878 N N . GLU A 1 109 ? -9.771 7.865 19.419 1.00 95.06 109 GLU A N 1
ATOM 879 C CA . GLU A 1 109 ? -10.903 7.636 18.513 1.00 95.06 109 GLU A CA 1
ATOM 880 C C . GLU A 1 109 ? -10.436 7.449 17.060 1.00 95.06 109 GLU A C 1
ATOM 882 O O . GLU A 1 109 ? -10.938 6.581 16.347 1.00 95.06 109 GLU A O 1
ATOM 887 N N . TYR A 1 110 ? -9.416 8.199 16.635 1.00 92.38 110 TYR A N 1
ATOM 888 C CA . TYR A 1 110 ? -8.795 8.020 15.324 1.00 92.38 110 TYR A CA 1
ATOM 889 C C . TYR A 1 110 ? -8.118 6.649 15.191 1.00 92.38 110 TYR A C 1
ATOM 891 O O . TYR A 1 110 ? -8.166 6.028 14.136 1.00 92.38 110 TYR A O 1
ATOM 899 N N . PHE A 1 111 ? -7.550 6.106 16.267 1.00 94.81 111 PHE A N 1
ATOM 900 C CA . PHE A 1 111 ? -6.956 4.774 16.235 1.00 94.81 111 PHE A CA 1
ATOM 901 C C . PHE A 1 111 ? -8.000 3.662 16.041 1.00 94.81 111 PHE A C 1
ATOM 903 O O . PHE A 1 111 ? -7.725 2.688 15.340 1.00 94.81 111 PHE A O 1
ATOM 910 N N . HIS A 1 112 ? -9.216 3.814 16.581 1.00 96.62 112 HIS A N 1
ATOM 911 C CA . HIS A 1 112 ? -10.335 2.918 16.256 1.00 96.62 112 HIS A CA 1
ATOM 912 C C . HIS A 1 112 ? -10.691 2.968 14.769 1.00 96.62 112 HIS A C 1
ATOM 914 O O . HIS A 1 112 ? -10.877 1.921 14.149 1.00 96.62 112 HIS A O 1
ATOM 920 N N . PHE A 1 113 ? -10.710 4.167 14.185 1.00 96.00 113 PHE A N 1
ATOM 921 C CA . PHE A 1 113 ? -10.908 4.343 12.750 1.00 96.00 113 PHE A CA 1
ATOM 922 C C . PHE A 1 113 ? -9.832 3.627 11.920 1.00 96.00 113 PHE A C 1
ATOM 924 O O . PHE A 1 113 ? -10.171 2.806 11.067 1.00 96.00 113 PHE A O 1
ATOM 931 N N . ILE A 1 114 ? -8.550 3.843 12.236 1.00 94.50 114 ILE A N 1
ATOM 932 C CA . ILE A 1 114 ? -7.426 3.172 11.567 1.00 94.50 114 ILE A CA 1
ATOM 933 C C . ILE A 1 114 ? -7.545 1.649 11.668 1.00 94.50 114 ILE A C 1
ATOM 935 O O . ILE A 1 114 ? -7.409 0.954 10.664 1.00 94.50 114 ILE A O 1
ATOM 939 N N . LYS A 1 115 ? -7.864 1.103 12.848 1.00 95.88 115 LYS A N 1
ATOM 940 C CA . LYS A 1 115 ? -8.110 -0.340 12.990 1.00 95.88 115 LYS A CA 1
ATOM 941 C C . LYS A 1 115 ? -9.236 -0.824 12.083 1.00 95.88 115 LYS A C 1
ATOM 943 O O . LYS A 1 115 ? -9.081 -1.860 11.444 1.00 95.88 115 LYS A O 1
ATOM 948 N N . GLY A 1 116 ? -10.335 -0.076 12.012 1.00 96.12 116 GLY A N 1
ATOM 949 C CA . GLY A 1 116 ? -11.450 -0.355 11.112 1.00 96.12 116 GLY A CA 1
ATOM 950 C C . GLY A 1 116 ? -11.010 -0.483 9.653 1.00 96.12 116 GLY A C 1
ATOM 951 O O . GLY A 1 116 ? -11.289 -1.497 9.015 1.00 96.12 116 GLY A O 1
ATOM 952 N N . GLN A 1 117 ? -10.244 0.495 9.159 1.00 94.62 117 GLN A N 1
ATOM 953 C CA . GLN A 1 117 ? -9.688 0.472 7.802 1.00 94.62 117 GLN A CA 1
ATOM 954 C C . GLN A 1 117 ? -8.755 -0.721 7.577 1.00 94.62 117 GLN A C 1
ATOM 956 O O . GLN A 1 117 ? -8.857 -1.414 6.567 1.00 94.62 117 GLN A O 1
ATOM 961 N N . LEU A 1 118 ? -7.859 -1.001 8.526 1.00 92.31 118 LEU A N 1
ATOM 962 C CA . LEU A 1 118 ? -6.904 -2.101 8.397 1.00 92.31 118 LEU A CA 1
ATOM 963 C C . LEU A 1 118 ? -7.586 -3.469 8.371 1.00 92.31 118 LEU A C 1
ATOM 965 O O . LEU A 1 118 ? -7.170 -4.330 7.598 1.00 92.31 118 LEU A O 1
ATOM 969 N N . TYR A 1 119 ? -8.616 -3.686 9.190 1.00 94.31 119 TYR A N 1
ATOM 970 C CA . TYR A 1 119 ? -9.395 -4.925 9.149 1.00 94.31 119 TYR A CA 1
ATOM 971 C C . TYR A 1 119 ? -10.176 -5.063 7.842 1.00 94.31 119 TYR A C 1
ATOM 973 O O . TYR A 1 119 ? -10.176 -6.149 7.265 1.00 94.31 119 TYR A O 1
ATOM 981 N N . TYR A 1 120 ? -10.738 -3.965 7.324 1.00 93.19 120 TYR A N 1
ATOM 982 C CA . TYR A 1 120 ? -11.380 -3.954 6.008 1.00 93.19 120 TYR A CA 1
ATOM 983 C C . TYR A 1 120 ? -10.397 -4.364 4.901 1.00 93.19 120 TYR A C 1
ATOM 985 O O . TYR A 1 120 ? -10.687 -5.273 4.130 1.00 93.19 120 TYR A O 1
ATOM 993 N N . LEU A 1 121 ? -9.196 -3.772 4.875 1.00 89.31 121 LEU A N 1
ATOM 994 C CA . LEU A 1 121 ? -8.145 -4.113 3.904 1.00 89.31 121 LEU A CA 1
ATOM 995 C C . LEU A 1 121 ? -7.666 -5.570 4.019 1.00 89.31 121 LEU A C 1
ATOM 997 O O . LEU A 1 121 ? -7.247 -6.161 3.028 1.00 89.31 121 LEU A O 1
ATOM 1001 N N . LYS A 1 122 ? -7.726 -6.158 5.219 1.00 87.19 122 LYS A N 1
ATOM 1002 C CA . LYS A 1 122 ? -7.403 -7.573 5.467 1.00 87.19 122 LYS A CA 1
ATOM 1003 C C . LYS A 1 122 ? -8.557 -8.529 5.123 1.00 87.19 122 LYS A C 1
ATOM 1005 O O . LYS A 1 122 ? -8.356 -9.738 5.195 1.00 87.19 122 LYS A O 1
ATOM 1010 N N . GLY A 1 123 ? -9.738 -8.012 4.774 1.00 88.62 123 GLY A N 1
ATOM 1011 C CA . GLY A 1 123 ? -10.942 -8.799 4.492 1.00 88.62 123 GLY A CA 1
ATOM 1012 C C . GLY A 1 123 ? -11.692 -9.298 5.733 1.00 88.62 123 GLY A C 1
ATOM 1013 O O . GLY A 1 123 ? -12.627 -10.082 5.604 1.00 88.62 123 GLY A O 1
ATOM 1014 N N . ASP A 1 124 ? -11.314 -8.859 6.938 1.00 93.50 124 ASP A N 1
ATOM 1015 C CA . ASP A 1 124 ? -12.037 -9.179 8.173 1.00 93.50 124 ASP A CA 1
ATOM 1016 C C . ASP A 1 124 ? -13.098 -8.104 8.444 1.00 93.50 124 ASP A C 1
ATOM 1018 O O . ASP A 1 124 ? -12.914 -7.157 9.216 1.00 93.50 124 ASP A O 1
ATOM 1022 N N . PHE A 1 125 ? -14.223 -8.234 7.745 1.00 94.50 125 PHE A N 1
ATOM 1023 C CA . PHE A 1 125 ? -15.289 -7.233 7.758 1.00 94.50 125 PHE A CA 1
ATOM 1024 C C . PHE A 1 125 ? -16.012 -7.137 9.108 1.00 94.50 125 PHE A C 1
ATOM 1026 O O . PHE A 1 125 ? -16.482 -6.057 9.470 1.00 94.50 125 PHE A O 1
ATOM 1033 N N . GLN A 1 126 ? -16.053 -8.216 9.894 1.00 95.38 126 GLN A N 1
ATOM 1034 C CA . GLN A 1 126 ? -16.672 -8.199 11.220 1.00 95.38 126 GLN A CA 1
ATOM 1035 C C . GLN A 1 126 ? -15.830 -7.376 12.204 1.00 95.38 126 GLN A C 1
ATOM 1037 O O . GLN A 1 126 ? -16.346 -6.457 12.846 1.00 95.38 126 GLN A O 1
ATOM 1042 N N . SER A 1 127 ? -14.517 -7.624 12.255 1.00 95.38 127 SER A N 1
ATOM 1043 C CA . SER A 1 127 ? -13.600 -6.812 13.064 1.00 95.38 127 SER A CA 1
ATOM 1044 C C . SER A 1 127 ? -13.560 -5.357 12.591 1.00 95.38 127 SER A C 1
ATOM 1046 O O . SER A 1 127 ? -13.452 -4.440 13.414 1.00 95.38 127 SER A O 1
ATOM 1048 N N . ALA A 1 128 ? -13.681 -5.115 11.280 1.00 96.56 128 ALA A N 1
ATOM 1049 C CA . ALA A 1 128 ? -13.787 -3.766 10.730 1.00 96.56 128 ALA A CA 1
ATOM 1050 C C . ALA A 1 128 ? -15.029 -3.042 11.268 1.00 96.56 128 ALA A C 1
ATOM 1052 O O . ALA A 1 128 ? -14.902 -1.952 11.835 1.00 96.56 128 ALA A O 1
ATOM 1053 N N . LYS A 1 129 ? -16.206 -3.681 11.180 1.00 95.38 129 LYS A N 1
ATOM 1054 C CA . LYS A 1 129 ? -17.480 -3.157 11.697 1.00 95.38 129 LYS A CA 1
ATOM 1055 C C . LYS A 1 129 ? -17.371 -2.768 13.168 1.00 95.38 129 LYS A C 1
ATOM 1057 O O . LYS A 1 129 ? -17.706 -1.644 13.532 1.00 95.38 129 LYS A O 1
ATOM 1062 N N . GLU A 1 130 ? -16.845 -3.667 13.998 1.00 96.12 130 GLU A N 1
ATOM 1063 C CA . GLU A 1 130 ? -16.716 -3.447 15.441 1.00 96.12 130 GLU A CA 1
ATOM 1064 C C . GLU A 1 130 ? -15.788 -2.287 15.807 1.00 96.12 130 GLU A C 1
ATOM 1066 O O . GLU A 1 130 ? -16.012 -1.609 16.809 1.00 96.12 130 GLU A O 1
ATOM 1071 N N . ASN A 1 131 ? -14.707 -2.072 15.054 1.00 96.56 131 ASN A N 1
ATOM 1072 C CA . ASN A 1 131 ? -13.797 -0.959 15.322 1.00 96.56 131 ASN A CA 1
ATOM 1073 C C . ASN A 1 131 ? -14.391 0.368 14.844 1.00 96.56 131 ASN A C 1
ATOM 1075 O O . ASN A 1 131 ? -14.331 1.354 15.579 1.00 96.56 131 ASN A O 1
ATOM 1079 N N . LEU A 1 132 ? -15.032 0.382 13.673 1.00 95.88 132 LEU A N 1
ATOM 1080 C CA . LEU A 1 132 ? -15.696 1.573 13.145 1.00 95.88 132 LEU A CA 1
ATOM 1081 C C . LEU A 1 132 ? -16.883 2.007 14.017 1.00 95.88 132 LEU A C 1
ATOM 1083 O O . LEU A 1 132 ? -17.112 3.202 14.175 1.00 95.88 132 LEU A O 1
ATOM 1087 N N . SER A 1 133 ? -17.621 1.072 14.622 1.00 92.81 133 SER A N 1
ATOM 1088 C CA . SER A 1 133 ? -18.761 1.394 15.493 1.00 92.81 133 SER A CA 1
ATOM 1089 C C . SER A 1 133 ? -18.357 1.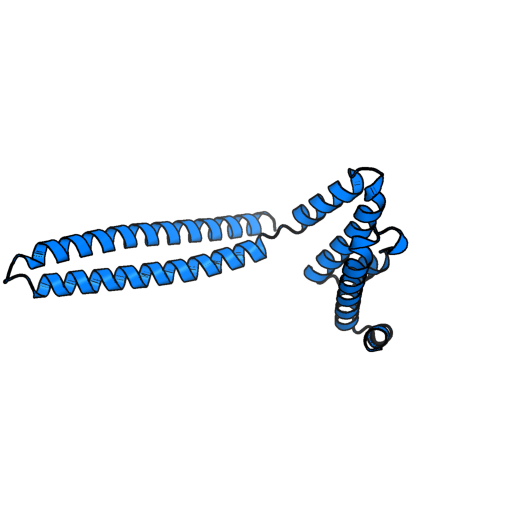941 16.869 1.00 92.81 133 SER A C 1
ATOM 1091 O O . SER A 1 133 ? -19.198 2.486 17.579 1.00 92.81 133 SER A O 1
ATOM 1093 N N . LYS A 1 134 ? -17.089 1.786 17.278 1.00 94.56 134 LYS A N 1
ATOM 1094 C CA . LYS A 1 134 ? -16.576 2.277 18.574 1.00 94.56 134 LYS A CA 1
ATOM 1095 C C . LYS A 1 134 ? -16.242 3.769 18.566 1.00 94.56 134 LYS A C 1
ATOM 1097 O O . LYS A 1 134 ? -16.088 4.347 19.639 1.00 94.56 134 LYS A O 1
ATOM 1102 N N . ILE A 1 135 ? -16.129 4.381 17.386 1.00 94.94 135 ILE A N 1
ATOM 1103 C CA . ILE A 1 135 ? -15.671 5.763 17.229 1.00 94.94 135 ILE A CA 1
ATOM 1104 C C . ILE A 1 135 ? -16.672 6.731 17.870 1.00 94.94 135 ILE A C 1
ATOM 1106 O O . ILE A 1 135 ? -17.836 6.819 17.478 1.00 94.94 135 ILE A O 1
ATOM 1110 N N . ASN A 1 136 ? -16.199 7.538 18.818 1.00 95.00 136 ASN A N 1
ATOM 1111 C CA . ASN A 1 136 ? -16.976 8.614 19.419 1.00 95.00 136 ASN A CA 1
ATOM 1112 C C . ASN A 1 136 ? -16.578 9.985 18.849 1.00 95.00 136 ASN A C 1
ATOM 1114 O O . ASN A 1 136 ? -15.689 10.673 19.362 1.00 95.00 136 ASN A O 1
ATOM 1118 N N . PHE A 1 137 ? -17.326 10.449 17.844 1.00 93.94 137 PHE A N 1
ATOM 1119 C CA . PHE A 1 137 ? -17.066 11.726 17.167 1.00 93.94 137 PHE A CA 1
ATOM 1120 C C . PHE A 1 137 ? -17.100 12.957 18.082 1.00 93.94 137 PHE A C 1
ATOM 1122 O O . PHE A 1 137 ? -16.482 13.975 17.763 1.00 93.94 137 PHE A O 1
ATOM 1129 N N . LYS A 1 138 ? -17.768 12.897 19.244 1.00 93.81 138 LYS A N 1
ATOM 1130 C CA . LYS A 1 138 ? -17.816 14.030 20.188 1.00 93.81 138 LYS A CA 1
ATOM 1131 C C . LYS A 1 138 ? -16.446 14.330 20.797 1.00 93.81 138 LYS A C 1
ATOM 1133 O O . LYS A 1 138 ? -16.157 15.493 21.071 1.00 93.81 138 LYS A O 1
ATOM 1138 N N . LYS A 1 139 ? -15.601 13.309 20.968 1.00 93.00 139 LYS A N 1
ATOM 1139 C CA . LYS A 1 139 ? -14.231 13.436 21.498 1.00 93.00 139 LYS A CA 1
ATOM 1140 C C . LYS A 1 139 ? -13.211 13.875 20.444 1.00 93.00 139 LYS A C 1
ATOM 1142 O O . LYS A 1 139 ? -12.080 14.224 20.783 1.00 93.00 139 LYS A O 1
ATOM 1147 N N . ILE A 1 140 ? -13.607 13.870 19.174 1.00 91.38 140 ILE A N 1
ATOM 1148 C CA . ILE A 1 140 ? -12.770 14.324 18.071 1.00 91.38 140 ILE A CA 1
ATOM 1149 C C . ILE A 1 140 ? -12.822 15.843 17.999 1.00 91.38 140 ILE A C 1
ATOM 1151 O O . ILE A 1 140 ? -13.892 16.469 18.065 1.00 91.38 140 ILE A O 1
ATOM 1155 N N . TRP A 1 141 ? -11.639 16.429 17.843 1.00 87.75 141 TRP A N 1
ATOM 1156 C CA . TRP A 1 141 ? -11.457 17.856 17.645 1.00 87.75 141 TRP A CA 1
ATOM 1157 C C . TRP A 1 141 ? -12.290 18.368 16.467 1.00 87.75 141 TRP A C 1
ATOM 1159 O O . TRP A 1 141 ? -12.307 17.766 15.394 1.00 87.75 141 TRP A O 1
ATOM 1169 N N . LYS A 1 142 ? -12.970 19.508 16.653 1.00 89.94 142 LYS A N 1
ATOM 1170 C CA . LYS A 1 142 ? -13.985 20.020 15.712 1.00 89.94 142 LYS A CA 1
ATOM 1171 C C . LYS A 1 142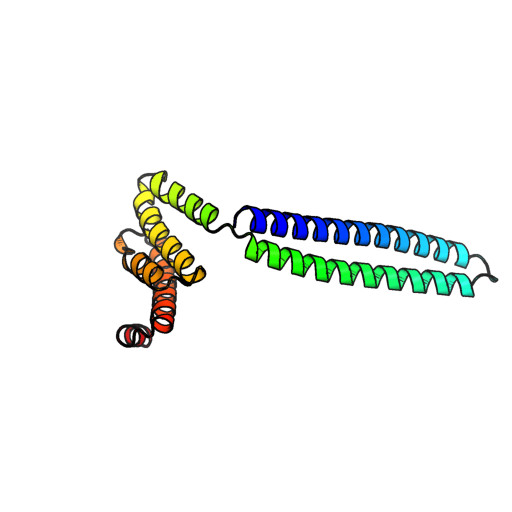 ? -13.480 20.095 14.267 1.00 89.94 142 LYS A C 1
ATOM 1173 O O . LYS A 1 142 ? -14.224 19.750 13.357 1.00 89.94 142 LYS A O 1
ATOM 1178 N N . ARG A 1 143 ? -12.212 20.480 14.074 1.00 86.44 143 ARG A N 1
ATOM 1179 C CA . ARG A 1 143 ? -11.568 20.583 12.754 1.00 86.44 143 ARG A CA 1
ATOM 1180 C C . ARG A 1 143 ? -11.537 19.258 11.979 1.00 86.44 143 ARG A C 1
ATOM 1182 O O . ARG A 1 143 ? -11.640 19.289 10.762 1.00 86.44 143 ARG A O 1
ATOM 1189 N N . PHE A 1 144 ? -11.405 18.121 12.662 1.00 85.81 144 PHE A N 1
ATOM 1190 C CA . PHE A 1 144 ? -11.265 16.801 12.031 1.00 85.81 144 PHE A CA 1
ATOM 1191 C C . PHE A 1 144 ? -12.560 15.987 12.033 1.00 85.81 144 PHE A C 1
ATOM 1193 O O . PHE A 1 144 ? -12.656 14.973 11.350 1.00 85.81 144 PHE A O 1
ATOM 1200 N N . ARG A 1 145 ? -13.566 16.425 12.798 1.00 92.31 145 ARG A N 1
ATOM 1201 C CA . ARG A 1 145 ? -14.785 15.654 13.047 1.00 92.31 145 ARG A CA 1
ATOM 1202 C C . ARG A 1 145 ? -15.568 15.348 11.776 1.00 92.31 145 ARG A C 1
ATOM 1204 O O . ARG A 1 145 ? -15.938 14.200 11.584 1.00 92.31 145 ARG A O 1
ATOM 1211 N N . THR A 1 146 ? -15.817 16.351 10.936 1.00 93.44 146 THR A N 1
ATOM 1212 C CA . THR A 1 146 ? -16.600 16.176 9.701 1.00 93.44 146 THR A CA 1
ATOM 1213 C C . THR A 1 146 ? -15.906 15.221 8.743 1.00 93.44 146 THR A C 1
ATOM 1215 O O . THR A 1 146 ? -16.541 14.316 8.216 1.00 93.44 146 THR A O 1
ATOM 1218 N N . TYR A 1 147 ? -14.595 15.403 8.569 1.00 91.06 147 TYR A N 1
ATOM 1219 C CA . TYR A 1 147 ? -13.774 14.541 7.730 1.00 91.06 147 TYR A CA 1
ATOM 1220 C C . TYR A 1 147 ? -13.833 13.086 8.211 1.00 91.06 147 TYR A C 1
ATOM 1222 O O . TYR A 1 147 ? -14.218 12.209 7.443 1.00 91.06 147 TYR A O 1
ATOM 1230 N N . LEU A 1 148 ? -13.552 12.841 9.499 1.00 93.12 148 LEU A N 1
ATOM 1231 C CA . LEU A 1 148 ? -13.540 11.472 10.012 1.00 93.12 148 LEU A CA 1
ATOM 1232 C C . LEU A 1 148 ? -14.927 10.837 10.011 1.00 93.12 148 LEU A C 1
ATOM 1234 O O . LEU A 1 148 ? -15.044 9.647 9.752 1.00 93.12 148 LEU A O 1
ATOM 1238 N N . PHE A 1 149 ? -15.971 11.618 10.295 1.00 94.50 149 PHE A N 1
ATOM 1239 C CA . PHE A 1 149 ? -17.346 11.144 10.212 1.00 94.50 149 PHE A CA 1
ATOM 1240 C C . PH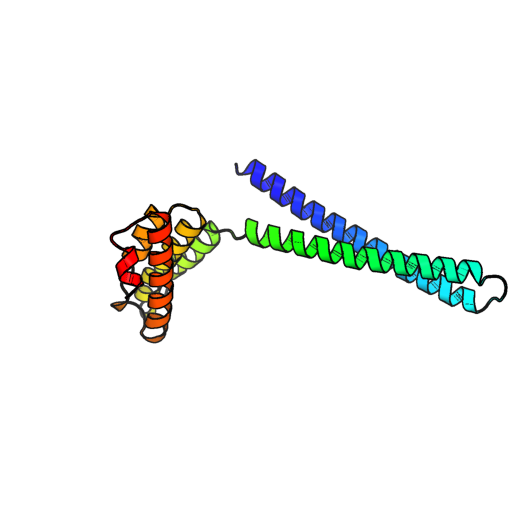E A 1 149 ? -17.648 10.634 8.805 1.00 94.50 149 PHE A C 1
ATOM 1242 O O . PHE A 1 149 ? -17.984 9.466 8.656 1.00 94.50 149 PHE A O 1
ATOM 1249 N N . LEU A 1 150 ? -17.425 11.459 7.780 1.00 93.56 150 LEU A N 1
ATOM 1250 C CA . LEU A 1 150 ? -17.699 11.083 6.395 1.00 93.56 150 LEU A CA 1
ATOM 1251 C C . LEU A 1 150 ? -16.925 9.825 5.976 1.00 93.56 150 LEU A C 1
ATOM 1253 O O . LEU A 1 150 ? -17.508 8.893 5.427 1.00 93.56 150 LEU A O 1
ATOM 1257 N N . GLU A 1 151 ? -15.628 9.773 6.287 1.00 93.75 151 GLU A N 1
ATOM 1258 C CA . GLU A 1 151 ? -14.782 8.634 5.926 1.00 93.75 151 GLU A CA 1
ATOM 1259 C C . GLU A 1 151 ? -15.209 7.358 6.671 1.00 93.75 151 GLU A C 1
ATOM 1261 O O . GLU A 1 151 ? -15.329 6.291 6.074 1.00 93.75 151 GLU A O 1
ATOM 1266 N N . SER A 1 152 ? -15.516 7.458 7.965 1.00 93.88 152 SER A N 1
ATOM 1267 C CA . SER A 1 152 ? -15.986 6.316 8.754 1.00 93.88 152 SER A CA 1
ATOM 1268 C C . SER A 1 152 ? -17.336 5.778 8.280 1.00 93.88 152 SER A C 1
ATOM 1270 O O . SER A 1 152 ? -17.485 4.563 8.181 1.00 93.88 152 SER A O 1
ATOM 1272 N N . THR A 1 153 ? -18.281 6.654 7.928 1.00 93.56 153 THR A N 1
ATOM 1273 C CA . THR A 1 153 ? -19.597 6.289 7.391 1.00 93.56 153 THR A CA 1
ATOM 1274 C C . THR A 1 153 ? -19.444 5.577 6.051 1.00 93.56 153 THR A C 1
ATOM 1276 O O . THR A 1 153 ? -20.063 4.541 5.828 1.00 93.56 153 THR A O 1
ATOM 1279 N N . PHE A 1 154 ? -18.544 6.061 5.190 1.00 94.25 154 PHE A N 1
ATOM 1280 C CA . PHE A 1 154 ? -18.222 5.396 3.930 1.00 94.25 154 PHE A CA 1
ATOM 1281 C C . PHE A 1 154 ? -17.682 3.974 4.148 1.00 94.25 154 PHE A C 1
ATOM 1283 O O . PHE A 1 154 ? -18.180 3.022 3.547 1.00 94.25 154 PHE A O 1
ATOM 1290 N N . TYR A 1 155 ? -16.719 3.792 5.057 1.00 95.56 155 TYR A N 1
ATOM 1291 C CA . TYR A 1 155 ? -16.216 2.454 5.384 1.00 95.56 155 TYR A CA 1
ATOM 1292 C C . TYR A 1 155 ? -17.283 1.563 6.037 1.00 95.56 155 TYR A C 1
ATOM 1294 O O . TYR A 1 155 ? -17.316 0.366 5.762 1.00 95.56 155 TYR A O 1
ATOM 1302 N N . GLN A 1 156 ? -18.170 2.113 6.869 1.00 94.81 156 GLN A N 1
ATOM 1303 C CA . GLN A 1 156 ? -19.284 1.361 7.456 1.00 94.81 156 GLN A CA 1
ATOM 1304 C C . GLN A 1 156 ? -20.274 0.876 6.392 1.00 94.81 156 GLN A C 1
ATOM 1306 O O . GLN A 1 156 ? -20.710 -0.274 6.471 1.00 94.81 156 GLN A O 1
ATOM 1311 N N . LEU A 1 157 ? -20.578 1.695 5.381 1.00 95.06 157 LEU A N 1
ATOM 1312 C CA . LEU A 1 157 ? -21.377 1.281 4.227 1.00 95.06 157 LEU A CA 1
ATOM 1313 C C . LEU A 1 157 ? -20.684 0.150 3.460 1.00 95.06 157 LEU A C 1
ATOM 1315 O O . LEU A 1 157 ? -21.284 -0.902 3.251 1.00 95.06 157 LEU A O 1
ATOM 1319 N N . LEU A 1 158 ? -19.407 0.319 3.101 1.00 95.06 158 LEU A N 1
ATOM 1320 C CA . LEU A 1 158 ? -18.651 -0.711 2.379 1.00 95.06 158 LEU A CA 1
ATOM 1321 C C . LEU A 1 158 ? -18.626 -2.043 3.136 1.00 95.06 158 LEU A C 1
ATOM 1323 O O . LEU A 1 158 ? -18.881 -3.094 2.548 1.00 95.06 158 LEU A O 1
ATOM 1327 N N . VAL A 1 159 ? -18.361 -1.997 4.443 1.00 95.62 159 VAL A N 1
ATOM 1328 C CA . VAL A 1 159 ? -18.402 -3.167 5.328 1.00 95.62 159 VAL A CA 1
ATOM 1329 C C . VAL A 1 159 ? -19.798 -3.792 5.351 1.00 95.62 159 VAL A C 1
ATOM 1331 O O . VAL A 1 159 ? -19.911 -5.010 5.251 1.00 95.62 159 VAL A O 1
ATOM 1334 N N . SER A 1 160 ? -20.855 -2.982 5.446 1.00 93.81 160 SER A N 1
ATOM 1335 C CA . SER A 1 160 ? -22.244 -3.464 5.457 1.00 93.81 160 SER A CA 1
ATOM 1336 C C . SER A 1 160 ? -22.611 -4.160 4.146 1.00 93.81 160 SER A C 1
ATOM 1338 O O . SER A 1 160 ? -23.209 -5.230 4.183 1.00 93.81 160 SER A O 1
ATOM 1340 N N . ILE A 1 161 ? -22.174 -3.625 3.001 1.00 93.56 161 ILE A N 1
ATOM 1341 C CA . ILE A 1 161 ? -22.339 -4.261 1.685 1.00 93.56 161 ILE A CA 1
ATOM 1342 C C . ILE A 1 161 ? -21.628 -5.620 1.645 1.00 93.56 161 ILE A C 1
ATOM 1344 O O . ILE A 1 161 ? -22.224 -6.613 1.234 1.00 93.56 161 ILE A O 1
ATOM 1348 N N . HIS A 1 162 ? -20.373 -5.691 2.103 1.00 92.75 162 HIS A N 1
ATOM 1349 C CA . HIS A 1 162 ? -19.599 -6.940 2.084 1.00 92.75 162 HIS A CA 1
ATOM 1350 C C . HIS A 1 162 ? -20.176 -8.005 3.025 1.00 92.75 162 HIS A C 1
ATOM 1352 O O . HIS A 1 162 ? -20.094 -9.195 2.729 1.00 92.75 162 HIS A O 1
ATOM 1358 N N . LEU A 1 163 ? -20.771 -7.582 4.142 1.00 93.56 163 LEU A N 1
ATOM 1359 C CA . LEU A 1 163 ? -21.461 -8.460 5.087 1.00 93.56 163 LEU A CA 1
ATOM 1360 C C . LEU A 1 163 ? -22.908 -8.781 4.684 1.00 93.56 163 LEU A C 1
ATOM 1362 O O . LEU A 1 163 ? -23.549 -9.551 5.393 1.00 93.56 163 LEU A O 1
ATOM 1366 N N . GLN A 1 164 ? -23.420 -8.204 3.589 1.00 91.50 164 GLN A N 1
ATOM 1367 C CA . GLN A 1 164 ? -24.830 -8.301 3.187 1.00 91.50 164 GLN A CA 1
ATOM 1368 C C . GLN A 1 164 ? -25.787 -7.890 4.322 1.00 91.50 164 GLN A C 1
ATOM 1370 O O . GLN A 1 164 ? -26.805 -8.525 4.582 1.00 91.50 164 GLN A O 1
ATOM 1375 N N . ASP A 1 165 ? -25.439 -6.820 5.038 1.00 88.38 165 ASP A N 1
ATOM 1376 C CA . ASP A 1 165 ? -26.202 -6.310 6.176 1.00 88.38 165 ASP A CA 1
ATOM 1377 C C . ASP A 1 165 ? -27.390 -5.461 5.698 1.00 88.38 165 ASP A C 1
ATOM 1379 O O . ASP A 1 165 ? -27.370 -4.228 5.748 1.00 88.38 165 ASP A O 1
ATOM 1383 N N . GLU A 1 166 ? -28.436 -6.146 5.231 1.00 84.88 166 GLU A N 1
ATOM 1384 C CA . GLU A 1 166 ? -29.669 -5.565 4.671 1.00 84.88 166 GLU A CA 1
ATOM 1385 C C . GLU A 1 166 ? -30.372 -4.573 5.610 1.00 84.88 166 GLU A C 1
ATOM 1387 O O . GLU A 1 166 ? -31.159 -3.743 5.164 1.00 84.88 166 GLU A O 1
ATOM 1392 N N . LYS A 1 167 ? -30.082 -4.623 6.914 1.00 85.00 167 LYS A N 1
ATOM 1393 C CA . LYS A 1 167 ? -30.644 -3.693 7.896 1.00 85.00 167 LYS A CA 1
ATOM 1394 C C . LYS A 1 167 ? -29.910 -2.353 7.924 1.00 85.00 167 LYS A C 1
ATOM 1396 O O . LYS A 1 167 ? -30.545 -1.326 8.148 1.00 85.00 167 LYS A O 1
ATOM 1401 N N . ASN A 1 168 ? -28.587 -2.363 7.765 1.00 83.81 168 ASN A N 1
ATOM 1402 C CA . ASN A 1 168 ? -27.776 -1.150 7.866 1.00 83.81 168 ASN A CA 1
ATOM 1403 C C . ASN A 1 168 ? -27.555 -0.467 6.518 1.00 83.81 168 ASN A C 1
ATOM 1405 O O . ASN A 1 168 ? -27.400 0.747 6.505 1.00 83.81 168 ASN A O 1
ATOM 1409 N N . ILE A 1 169 ? -27.563 -1.206 5.405 1.00 84.88 169 ILE A N 1
ATOM 1410 C CA . ILE A 1 169 ? -27.371 -0.633 4.062 1.00 84.88 169 ILE A CA 1
ATOM 1411 C C . ILE A 1 169 ? -28.348 0.528 3.772 1.00 84.88 169 ILE A C 1
ATOM 1413 O O . ILE A 1 169 ? -27.857 1.594 3.399 1.00 84.88 169 ILE A O 1
ATOM 1417 N N . PRO A 1 170 ? -29.670 0.414 4.038 1.00 87.31 170 PRO A N 1
ATOM 1418 C CA . PRO A 1 170 ? -30.614 1.499 3.753 1.00 87.31 170 PRO A CA 1
ATOM 1419 C C . PRO A 1 170 ? -30.327 2.800 4.517 1.00 87.31 170 PRO A C 1
ATOM 1421 O O . PRO A 1 170 ? -30.639 3.877 4.028 1.00 87.31 170 PRO A O 1
ATOM 1424 N N . LEU A 1 171 ? -29.680 2.726 5.690 1.00 85.69 171 LEU A N 1
ATOM 1425 C CA . LEU A 1 171 ? -29.349 3.902 6.514 1.00 85.69 171 LEU A CA 1
ATOM 1426 C C . LEU A 1 171 ? -28.330 4.842 5.855 1.00 85.69 171 LEU A C 1
ATOM 1428 O O . LEU A 1 171 ? -28.123 5.951 6.341 1.00 85.69 171 LEU A O 1
ATOM 1432 N N . PHE A 1 172 ? -27.641 4.376 4.813 1.00 83.94 172 PHE A N 1
ATOM 1433 C CA . PHE A 1 172 ? -26.644 5.151 4.081 1.00 83.94 172 PHE A CA 1
ATOM 1434 C C . PHE A 1 172 ? -27.133 5.593 2.693 1.00 83.94 172 PHE A C 1
ATOM 1436 O O . PHE A 1 172 ? -26.398 6.294 1.998 1.00 83.94 172 PHE A O 1
ATOM 1443 N N . GLU A 1 173 ? -28.325 5.153 2.277 1.00 73.25 173 GLU A N 1
ATOM 1444 C CA . GLU A 1 173 ? -28.957 5.526 1.004 1.00 73.25 173 GLU A CA 1
ATOM 1445 C C . GLU A 1 173 ? -29.913 6.727 1.148 1.00 73.25 173 GLU A C 1
ATOM 1447 O O . GLU A 1 173 ? -30.271 7.338 0.140 1.00 73.25 173 GLU A O 1
ATOM 1452 N N . GLU A 1 174 ? -30.292 7.075 2.386 1.00 63.75 174 GLU A N 1
ATOM 1453 C CA . GLU A 1 174 ? -31.063 8.275 2.771 1.00 63.75 174 GLU A CA 1
ATOM 1454 C C . GLU A 1 174 ? -30.182 9.524 2.959 1.00 63.75 174 GLU A C 1
ATOM 1456 O O . GLU A 1 174 ? -30.623 10.618 2.530 1.00 63.75 174 GLU A O 1
#